Protein AF-A0A6J5GY71-F1 (afdb_monomer_lite)

Structure (mmCIF, N/CA/C/O backbone):
data_AF-A0A6J5GY71-F1
#
_entry.id   AF-A0A6J5GY71-F1
#
loop_
_atom_site.group_PDB
_atom_site.id
_atom_site.type_symbol
_atom_site.label_atom_id
_atom_site.label_alt_id
_atom_site.label_comp_id
_atom_site.label_asym_id
_atom_site.label_entity_id
_atom_site.label_seq_id
_atom_site.pdbx_PDB_ins_code
_atom_site.Cartn_x
_atom_site.Cartn_y
_atom_site.Cartn_z
_atom_site.occupancy
_atom_site.B_iso_or_equiv
_atom_site.auth_seq_id
_atom_site.auth_comp_id
_atom_site.auth_asym_id
_atom_site.auth_atom_id
_atom_site.pdbx_PDB_model_num
ATOM 1 N N . MET A 1 1 ? -43.682 -35.932 -24.276 1.00 38.94 1 MET A N 1
ATOM 2 C CA . MET A 1 1 ? -43.410 -35.243 -22.998 1.00 38.94 1 MET A CA 1
ATOM 3 C C . MET A 1 1 ? -42.084 -35.752 -22.462 1.00 38.94 1 MET A C 1
ATOM 5 O O . MET A 1 1 ? -42.043 -36.797 -21.830 1.00 38.94 1 MET A O 1
ATOM 9 N N . THR A 1 2 ? -40.994 -35.070 -22.792 1.00 37.25 2 THR A N 1
ATOM 10 C CA . THR A 1 2 ? -39.648 -35.351 -22.278 1.00 37.25 2 THR A CA 1
ATOM 11 C C . THR A 1 2 ? -39.287 -34.200 -21.349 1.00 37.25 2 THR A C 1
ATOM 13 O O . THR A 1 2 ? -39.112 -33.071 -21.799 1.00 37.25 2 THR A O 1
ATOM 16 N N . ASN A 1 3 ? -39.261 -34.472 -20.043 1.00 38.91 3 ASN A N 1
ATOM 17 C CA . ASN A 1 3 ? -38.859 -33.502 -19.029 1.00 38.91 3 ASN A CA 1
ATOM 18 C C . ASN A 1 3 ? -37.351 -33.250 -19.146 1.00 38.91 3 ASN A C 1
ATOM 20 O O . ASN A 1 3 ? -36.535 -34.107 -18.810 1.00 38.91 3 ASN A O 1
ATOM 24 N N . LEU A 1 4 ? -36.995 -32.064 -19.638 1.00 46.88 4 LEU A N 1
ATOM 25 C CA . LEU A 1 4 ? -35.653 -31.505 -19.541 1.00 46.88 4 LEU A CA 1
ATOM 26 C C . LEU A 1 4 ? -35.421 -31.100 -18.081 1.00 46.88 4 LEU A C 1
ATOM 28 O O . LEU A 1 4 ? -35.873 -30.045 -17.640 1.00 46.88 4 LEU A O 1
ATOM 32 N N . ASN A 1 5 ? -34.727 -31.950 -17.324 1.00 46.16 5 ASN A N 1
ATOM 33 C CA . ASN A 1 5 ? -34.183 -31.583 -16.021 1.00 46.16 5 ASN A CA 1
ATOM 34 C C . ASN A 1 5 ? -33.089 -30.530 -16.225 1.00 46.16 5 ASN A C 1
ATOM 36 O O . ASN A 1 5 ? -31.924 -30.846 -16.462 1.00 46.16 5 ASN A O 1
ATOM 40 N N . ASN A 1 6 ? -33.497 -29.267 -16.148 1.00 51.31 6 ASN A N 1
ATOM 41 C CA . ASN A 1 6 ? -32.623 -28.112 -16.056 1.00 51.31 6 ASN A CA 1
ATOM 42 C C . ASN A 1 6 ? -32.083 -28.028 -14.615 1.00 51.31 6 ASN A C 1
ATOM 44 O O . ASN A 1 6 ? -32.575 -27.253 -13.797 1.00 51.31 6 ASN A O 1
ATOM 48 N N . ASP A 1 7 ? -31.123 -28.892 -14.270 1.00 47.72 7 ASP A N 1
ATOM 49 C CA . ASP A 1 7 ? -30.328 -28.731 -13.048 1.00 47.72 7 ASP A CA 1
ATOM 50 C C . ASP A 1 7 ? -29.393 -27.541 -13.268 1.00 47.72 7 ASP A C 1
ATOM 52 O O . ASP A 1 7 ? -28.350 -27.655 -13.918 1.00 47.72 7 ASP A O 1
ATOM 56 N N . GLY A 1 8 ? -29.829 -26.380 -12.777 1.00 48.75 8 GLY A N 1
ATOM 57 C CA . GLY A 1 8 ? -29.087 -25.129 -12.761 1.00 48.75 8 GLY A CA 1
ATOM 58 C C . GLY A 1 8 ? -27.820 -25.242 -11.919 1.00 48.75 8 GLY A C 1
ATOM 59 O O . GLY A 1 8 ? -27.746 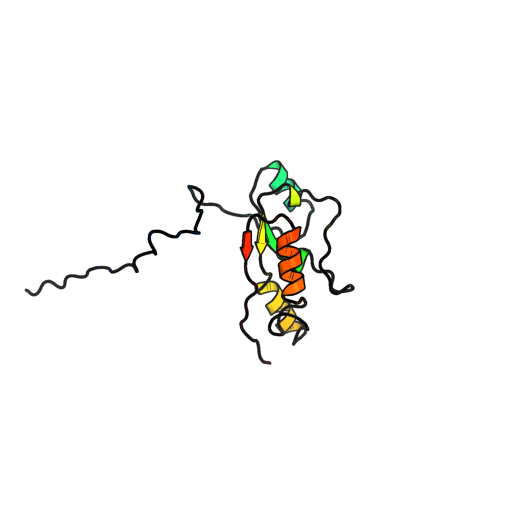-24.677 -10.826 1.00 48.75 8 GLY A O 1
ATOM 60 N N . ARG A 1 9 ? -26.815 -25.944 -12.455 1.00 46.78 9 ARG A N 1
ATOM 61 C CA . ARG A 1 9 ? -25.468 -26.092 -11.905 1.00 46.78 9 ARG A CA 1
ATOM 62 C C . ARG A 1 9 ? -24.810 -24.723 -11.786 1.00 46.78 9 ARG A C 1
ATOM 64 O O . ARG A 1 9 ? -24.004 -24.317 -12.619 1.00 46.78 9 ARG A O 1
ATOM 71 N N . ARG A 1 10 ? -25.116 -24.022 -10.696 1.00 54.69 10 ARG A N 1
ATOM 72 C CA . ARG A 1 10 ? -24.195 -23.045 -10.127 1.00 54.69 10 ARG A CA 1
ATOM 73 C C . ARG A 1 10 ? -22.897 -23.812 -9.844 1.00 54.69 10 ARG A C 1
ATOM 75 O O . ARG A 1 10 ? -22.981 -24.883 -9.232 1.00 54.69 10 ARG A O 1
ATOM 82 N N . PRO A 1 11 ? -21.727 -23.338 -10.301 1.00 55.97 11 PRO A N 1
ATOM 83 C CA . PRO A 1 11 ? -20.468 -23.986 -9.967 1.00 55.97 11 PRO A CA 1
ATOM 84 C C . PRO A 1 11 ? -20.415 -24.180 -8.447 1.00 55.97 11 PRO A C 1
ATOM 86 O O . PRO A 1 11 ? -20.654 -23.235 -7.693 1.00 55.97 11 PRO A O 1
ATOM 89 N N . ARG A 1 12 ? -20.209 -25.425 -7.991 1.00 61.94 12 ARG A N 1
ATOM 90 C CA . ARG A 1 12 ? -20.118 -25.730 -6.557 1.00 61.94 12 ARG A CA 1
ATOM 91 C C . ARG A 1 12 ? -18.975 -24.901 -5.990 1.00 61.94 12 ARG A C 1
ATOM 93 O O . ARG A 1 12 ? -17.825 -25.131 -6.354 1.00 61.94 12 ARG A O 1
ATOM 100 N N . MET A 1 13 ? -19.299 -23.954 -5.111 1.00 66.25 13 MET A N 1
ATOM 101 C CA . MET A 1 13 ? -18.280 -23.210 -4.381 1.00 66.25 13 MET A CA 1
ATOM 102 C C . MET A 1 13 ? -17.388 -24.202 -3.617 1.00 66.25 13 MET A C 1
ATOM 104 O O . MET A 1 13 ? -17.919 -25.185 -3.080 1.00 66.25 13 MET A O 1
ATOM 108 N N . PRO A 1 14 ? -16.061 -23.987 -3.582 1.00 70.31 14 PRO A N 1
ATOM 109 C CA . PRO A 1 14 ? -15.150 -24.849 -2.841 1.00 70.31 14 PRO A CA 1
ATOM 110 C C . PRO A 1 14 ? -15.617 -24.990 -1.388 1.00 70.31 14 PRO A C 1
ATOM 112 O O . PRO A 1 14 ? -15.888 -23.997 -0.717 1.00 70.31 14 PRO A O 1
ATOM 115 N N . ARG A 1 15 ? -15.746 -26.229 -0.911 1.00 72.25 15 ARG A N 1
ATOM 116 C CA . ARG A 1 15 ? -16.090 -26.542 0.482 1.00 72.25 15 ARG A CA 1
ATOM 117 C C . ARG A 1 15 ? -14.826 -26.970 1.226 1.00 72.25 15 ARG A C 1
ATOM 119 O O . ARG A 1 15 ? -13.947 -27.568 0.613 1.00 72.25 15 ARG A O 1
ATOM 126 N N . SER A 1 16 ? -14.768 -26.690 2.529 1.00 70.88 16 SER A N 1
ATOM 127 C CA . SER A 1 16 ? -13.670 -27.097 3.426 1.00 70.88 16 SER A CA 1
ATOM 128 C C . SER A 1 16 ? -12.320 -26.430 3.131 1.00 70.88 16 SER A C 1
ATOM 130 O O . SER A 1 16 ? -11.285 -27.088 3.085 1.00 70.88 16 SER A O 1
ATOM 132 N N . GLN A 1 17 ? -12.324 -25.116 2.912 1.00 75.25 17 GLN A N 1
ATOM 133 C CA . GLN A 1 17 ? -11.094 -24.344 2.739 1.00 75.25 17 GLN A CA 1
ATOM 134 C C . GLN A 1 17 ? -10.316 -24.291 4.064 1.00 75.25 17 GLN A C 1
ATOM 136 O O . GLN A 1 17 ? -10.798 -23.717 5.034 1.00 75.25 17 GLN A O 1
ATOM 141 N N . THR A 1 18 ? -9.109 -24.860 4.097 1.00 75.12 18 THR A N 1
ATOM 142 C CA . THR A 1 18 ? -8.251 -24.869 5.299 1.00 75.12 18 THR A CA 1
ATOM 143 C C . THR A 1 18 ? -7.774 -23.471 5.699 1.00 75.12 18 THR A C 1
ATOM 145 O O . THR A 1 18 ? -7.647 -23.189 6.882 1.00 75.12 18 THR A O 1
ATOM 148 N N . ASN A 1 19 ? -7.544 -22.595 4.714 1.00 71.12 19 ASN A N 1
ATOM 149 C CA . ASN A 1 19 ? -6.897 -21.292 4.917 1.00 71.12 19 ASN A CA 1
ATOM 150 C C . ASN A 1 19 ? -7.846 -20.099 4.718 1.00 71.12 19 ASN A C 1
ATOM 152 O O . ASN A 1 19 ? -7.406 -18.953 4.747 1.00 71.12 19 ASN A O 1
ATOM 156 N N . ALA A 1 20 ? -9.134 -20.343 4.460 1.00 68.44 20 ALA A N 1
ATOM 157 C CA . ALA A 1 20 ? -10.099 -19.263 4.295 1.00 68.44 20 ALA A CA 1
ATOM 158 C C . ALA A 1 20 ? -10.763 -18.957 5.637 1.00 68.44 20 ALA A C 1
ATOM 160 O O . ALA A 1 20 ? -11.818 -19.492 5.974 1.00 68.44 20 ALA A O 1
ATOM 161 N N . HIS A 1 21 ? -10.116 -18.090 6.407 1.00 70.12 21 HIS A N 1
ATOM 162 C CA . HIS A 1 21 ? -10.670 -17.548 7.641 1.00 70.12 21 HIS A CA 1
ATOM 163 C C . HIS A 1 21 ? -11.577 -16.368 7.292 1.00 70.12 21 HIS A C 1
ATOM 165 O O . HIS A 1 21 ? -11.160 -15.213 7.309 1.00 70.12 21 HIS A O 1
ATOM 171 N N . LEU A 1 22 ? -12.809 -16.669 6.886 1.00 68.50 22 LEU A N 1
ATOM 172 C CA . LEU A 1 22 ? -13.811 -15.643 6.625 1.00 68.50 22 LEU A CA 1
ATOM 173 C C . LEU A 1 22 ? -14.435 -15.230 7.958 1.00 68.50 22 LEU A C 1
ATOM 175 O O . LEU A 1 22 ? -14.987 -16.072 8.663 1.00 68.50 22 LEU A O 1
ATOM 179 N N . ALA A 1 23 ? -14.329 -13.948 8.301 1.00 70.69 23 ALA A N 1
ATOM 180 C CA . ALA A 1 23 ? -15.143 -13.382 9.366 1.00 70.69 23 ALA A CA 1
ATOM 181 C C . ALA A 1 23 ? -16.629 -13.483 8.984 1.00 70.69 23 ALA A C 1
ATOM 183 O O . ALA A 1 23 ? -16.977 -13.427 7.799 1.00 70.69 23 ALA A O 1
ATOM 184 N N . ASP A 1 24 ? -17.503 -13.620 9.979 1.00 73.06 24 ASP A N 1
ATOM 185 C CA . ASP A 1 24 ? -18.941 -13.622 9.739 1.00 73.06 24 ASP A CA 1
ATOM 186 C C . ASP A 1 24 ? -19.390 -12.238 9.241 1.00 73.06 24 ASP A C 1
ATOM 188 O O . ASP A 1 24 ? -19.179 -11.221 9.900 1.00 73.06 24 ASP A O 1
ATOM 192 N N . GLY A 1 25 ? -20.035 -12.201 8.073 1.00 81.31 25 GLY A N 1
ATOM 193 C CA . GLY A 1 25 ? -20.615 -10.984 7.498 1.00 81.31 25 GLY A CA 1
ATOM 194 C C . GLY A 1 25 ? -19.861 -10.403 6.297 1.00 81.31 25 GLY A C 1
ATOM 195 O O . GLY A 1 25 ? -18.850 -10.923 5.830 1.00 81.31 25 GLY A O 1
ATOM 196 N N . LEU A 1 26 ? -20.416 -9.324 5.741 1.00 82.00 26 LEU A N 1
ATOM 197 C CA . LEU A 1 26 ? -19.819 -8.575 4.635 1.00 82.00 26 LEU A CA 1
ATOM 198 C C . LEU A 1 26 ? -18.891 -7.496 5.197 1.00 82.00 26 LEU A C 1
ATOM 200 O O . LEU A 1 26 ? -19.350 -6.617 5.921 1.00 82.00 26 LEU A O 1
ATOM 204 N N . LEU A 1 27 ? -17.619 -7.518 4.798 1.00 87.12 27 LEU A N 1
ATOM 205 C CA . LEU A 1 27 ? -16.659 -6.465 5.122 1.00 87.12 27 LEU A CA 1
ATOM 206 C C . LEU A 1 27 ? -16.408 -5.577 3.903 1.00 87.12 27 LEU A C 1
ATOM 208 O O . LEU A 1 27 ? -15.939 -6.043 2.864 1.00 87.12 27 LEU A O 1
ATOM 212 N N . VAL A 1 28 ? -16.699 -4.286 4.050 1.00 90.00 28 VAL A N 1
ATOM 213 C CA . VAL A 1 28 ? -16.367 -3.248 3.069 1.00 90.00 28 VAL A CA 1
ATOM 214 C C . VAL A 1 28 ? -15.209 -2.429 3.620 1.00 90.00 28 VAL A C 1
ATOM 216 O O . VAL A 1 28 ? -15.241 -2.014 4.774 1.00 90.00 28 VAL A O 1
ATOM 219 N N . ARG A 1 29 ? -14.187 -2.200 2.791 1.00 92.44 29 ARG A N 1
ATOM 220 C CA . ARG A 1 29 ? -13.017 -1.393 3.148 1.00 92.44 29 ARG A CA 1
ATOM 221 C C . ARG A 1 29 ? -13.005 -0.082 2.379 1.00 92.44 29 ARG A C 1
ATOM 223 O O . ARG A 1 29 ? -13.178 -0.081 1.160 1.00 92.44 29 ARG A O 1
ATOM 230 N N . ALA A 1 30 ? -12.779 1.023 3.081 1.00 92.25 30 ALA A N 1
ATOM 231 C CA . ALA A 1 30 ? -12.667 2.345 2.480 1.00 92.25 30 ALA A CA 1
ATOM 232 C C . ALA A 1 30 ? -11.300 2.514 1.800 1.00 92.25 30 ALA A C 1
ATOM 234 O O . ALA A 1 30 ? -10.258 2.274 2.406 1.00 92.25 30 ALA A O 1
ATOM 235 N N . GLY A 1 31 ? -11.293 2.935 0.534 1.00 93.12 31 GLY A N 1
ATOM 236 C CA . GLY A 1 31 ? -10.053 3.204 -0.191 1.00 93.12 31 GLY A CA 1
ATOM 237 C C . GLY A 1 31 ? -9.370 4.473 0.320 1.00 93.12 31 GLY A C 1
ATOM 238 O O . GLY A 1 31 ? -9.920 5.565 0.182 1.00 93.12 31 GLY A O 1
ATOM 239 N N . ILE A 1 32 ? -8.158 4.342 0.859 1.00 92.88 32 ILE A N 1
ATOM 240 C CA . ILE A 1 32 ? -7.340 5.467 1.313 1.00 92.88 32 ILE A CA 1
ATOM 241 C C . ILE A 1 32 ? -6.175 5.652 0.324 1.00 92.88 32 ILE A C 1
ATOM 243 O O . ILE A 1 32 ? -5.285 4.804 0.237 1.00 92.88 32 ILE A O 1
ATOM 247 N N . PRO A 1 33 ? -6.147 6.760 -0.440 1.00 87.06 33 PRO A N 1
ATOM 248 C CA . PRO A 1 33 ? -5.169 6.962 -1.514 1.00 87.06 33 PRO A CA 1
ATOM 249 C C . PRO A 1 33 ? -3.769 7.350 -1.012 1.00 87.06 33 PRO A C 1
ATOM 251 O O . PRO A 1 33 ? -2.814 7.400 -1.789 1.00 87.06 33 PRO A O 1
ATOM 254 N N . HIS A 1 34 ? -3.642 7.670 0.275 1.00 86.50 34 HIS A N 1
ATOM 255 C CA . HIS A 1 34 ? -2.427 8.186 0.890 1.00 86.50 34 HIS A CA 1
ATOM 256 C C . HIS A 1 34 ? -2.134 7.449 2.194 1.00 86.50 34 HIS A C 1
ATOM 258 O O . HIS A 1 34 ? -3.032 6.954 2.861 1.00 86.50 34 HIS A O 1
ATOM 264 N N . ARG A 1 35 ? -0.868 7.444 2.606 1.00 84.88 35 ARG A N 1
ATOM 265 C CA . ARG A 1 35 ? -0.398 6.821 3.856 1.00 84.88 35 ARG A CA 1
ATOM 266 C C . ARG A 1 35 ? -0.810 7.556 5.150 1.00 84.88 35 ARG A C 1
ATOM 268 O O . ARG A 1 35 ? -0.169 7.364 6.178 1.00 84.88 35 ARG A O 1
ATOM 275 N N . GLY A 1 36 ? -1.804 8.447 5.087 1.00 87.25 36 GLY A N 1
ATOM 276 C CA . GLY A 1 36 ? -2.272 9.287 6.195 1.00 87.25 36 GLY A CA 1
ATOM 277 C C . GLY A 1 36 ? -3.180 10.439 5.739 1.00 87.25 36 GLY A C 1
ATOM 278 O O . GLY A 1 36 ? -3.596 10.506 4.579 1.00 87.25 36 GLY A O 1
ATOM 279 N N . GLY A 1 37 ? -3.451 11.379 6.648 1.00 89.19 37 GLY A N 1
ATOM 280 C CA . GLY A 1 37 ? -4.259 12.576 6.393 1.00 89.19 37 GLY A CA 1
ATOM 281 C C . GLY A 1 37 ? -5.738 12.404 6.748 1.00 89.19 37 GLY A C 1
ATOM 282 O O . GLY A 1 37 ? -6.124 11.429 7.381 1.00 89.19 37 GLY A O 1
ATOM 283 N N . LYS A 1 38 ? -6.585 13.355 6.327 1.00 91.75 38 LYS A N 1
ATOM 284 C CA . LYS A 1 38 ? -7.983 13.473 6.798 1.00 91.75 38 LYS A CA 1
ATOM 285 C C . LYS A 1 38 ? -8.834 12.214 6.608 1.00 91.75 38 LYS A C 1
ATOM 287 O O . LYS A 1 38 ? -9.683 11.942 7.442 1.00 91.75 38 LYS A O 1
ATOM 292 N N . LEU A 1 39 ? -8.626 11.469 5.520 1.00 91.44 39 LEU A N 1
ATOM 293 C CA . LEU A 1 39 ? -9.371 10.230 5.268 1.00 91.44 39 LEU A CA 1
ATOM 294 C C . LEU A 1 39 ? -8.942 9.098 6.203 1.00 91.44 39 LEU A C 1
ATOM 296 O O . LEU A 1 39 ? -9.802 8.375 6.685 1.00 91.44 39 LEU A O 1
ATOM 300 N N . ALA A 1 40 ? -7.640 8.970 6.474 1.00 92.25 40 ALA A N 1
ATOM 301 C CA . ALA A 1 40 ? -7.142 8.003 7.449 1.00 92.25 40 ALA A CA 1
ATOM 302 C C . ALA A 1 40 ? -7.621 8.358 8.857 1.00 92.25 40 ALA A C 1
ATOM 304 O O . ALA A 1 40 ? -8.159 7.498 9.542 1.00 92.25 40 ALA A O 1
ATOM 305 N N . PHE A 1 41 ? -7.540 9.639 9.222 1.00 93.12 41 PHE A N 1
ATOM 306 C CA . PHE A 1 41 ? -8.051 10.137 10.494 1.00 93.12 41 PHE A CA 1
ATOM 307 C C . PHE A 1 41 ? -9.552 9.860 10.669 1.00 93.12 41 PHE A C 1
ATOM 309 O O . PHE A 1 41 ? -9.970 9.349 11.697 1.00 93.12 41 PHE A O 1
ATOM 316 N N . HIS A 1 42 ? -10.374 10.147 9.655 1.00 94.38 42 HIS A N 1
ATOM 317 C CA . HIS A 1 42 ? -11.815 9.897 9.741 1.00 94.38 42 HIS A CA 1
ATOM 318 C C . HIS A 1 42 ? -12.148 8.401 9.786 1.00 94.38 42 HIS A C 1
ATOM 320 O O . HIS A 1 42 ? -13.028 7.996 10.534 1.00 94.38 42 HIS A O 1
ATOM 326 N N . ALA A 1 43 ? -11.435 7.570 9.019 1.00 94.06 43 ALA A N 1
ATOM 327 C CA . ALA A 1 43 ? -11.594 6.121 9.106 1.00 94.06 43 ALA A CA 1
ATOM 328 C C . ALA A 1 43 ? -11.234 5.597 10.503 1.00 94.06 43 ALA A C 1
ATOM 330 O O . ALA A 1 43 ? -11.901 4.693 10.992 1.00 94.06 43 ALA A O 1
ATOM 331 N N . PHE A 1 44 ? -10.223 6.183 11.146 1.00 93.81 44 PHE A N 1
ATOM 332 C CA . PHE A 1 44 ? -9.843 5.856 12.517 1.00 93.81 44 PHE A CA 1
ATOM 333 C C . PHE A 1 44 ? -10.924 6.253 13.522 1.00 93.81 44 PHE A C 1
ATOM 335 O O . PHE A 1 44 ? -11.356 5.411 14.302 1.00 93.81 44 PHE A O 1
ATOM 342 N N . ASP A 1 45 ? -11.413 7.490 13.448 1.00 95.44 45 ASP A N 1
ATOM 343 C CA . ASP A 1 45 ? -12.443 8.014 14.354 1.00 95.44 45 ASP A CA 1
ATOM 344 C C . ASP A 1 45 ? -13.757 7.211 14.278 1.00 95.44 45 ASP A C 1
ATOM 346 O O . ASP A 1 45 ? -14.383 6.917 15.294 1.00 95.44 45 ASP A O 1
ATOM 350 N N . GLU A 1 46 ? -14.138 6.777 13.074 1.00 94.88 46 GLU A N 1
ATOM 351 C CA . GLU A 1 46 ? -15.367 6.008 12.830 1.00 94.88 46 GLU A CA 1
ATOM 352 C C . GLU A 1 46 ? -15.173 4.479 12.906 1.00 94.88 46 GLU A C 1
ATOM 354 O O . GLU A 1 46 ? -16.135 3.719 12.771 1.00 94.88 46 GLU A O 1
ATOM 359 N N . GLY A 1 47 ? -13.939 3.996 13.087 1.00 92.06 47 GLY A N 1
ATOM 360 C CA . GLY A 1 47 ? -13.627 2.563 13.133 1.00 92.06 47 GLY A CA 1
ATOM 361 C C . GLY A 1 47 ? -13.831 1.819 11.804 1.00 92.06 47 GLY A C 1
ATOM 362 O O . GLY A 1 47 ? -14.170 0.634 11.798 1.00 92.06 47 GLY A O 1
ATOM 363 N N . TYR A 1 48 ? -13.647 2.488 10.664 1.00 94.19 48 TYR A N 1
ATOM 364 C CA . TYR A 1 48 ? -13.758 1.863 9.346 1.00 94.19 48 TYR A CA 1
ATOM 365 C C . TYR A 1 48 ? -12.507 1.064 8.978 1.00 94.19 48 TYR A C 1
ATOM 367 O O . TYR A 1 48 ? -11.385 1.565 9.021 1.00 94.19 48 TYR A O 1
ATOM 375 N N . ALA A 1 49 ? -12.714 -0.158 8.482 1.00 94.19 49 ALA A N 1
ATOM 376 C CA . ALA A 1 49 ? -11.650 -0.909 7.831 1.00 94.19 49 ALA A CA 1
ATOM 377 C C . ALA A 1 49 ? -11.222 -0.215 6.524 1.00 94.19 49 ALA A C 1
ATOM 379 O O . ALA A 1 49 ? -12.044 0.346 5.790 1.00 94.19 49 ALA A O 1
ATOM 380 N N . ALA A 1 50 ? -9.933 -0.283 6.199 1.00 95.56 50 ALA A N 1
ATOM 381 C CA . ALA A 1 50 ? -9.334 0.484 5.110 1.00 95.56 50 ALA A CA 1
ATOM 382 C C . ALA A 1 50 ? -8.664 -0.397 4.050 1.00 95.56 50 ALA A C 1
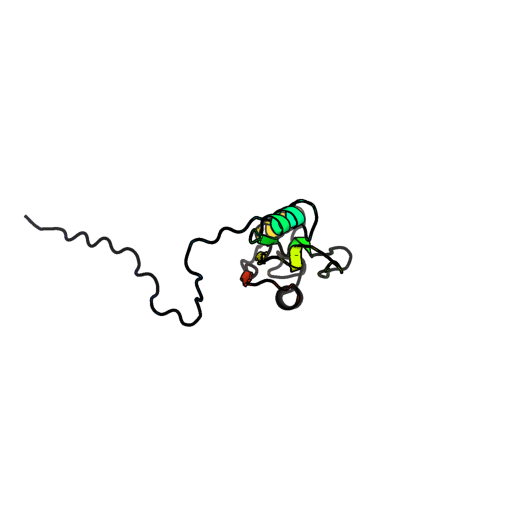ATOM 384 O O . ALA A 1 50 ? -8.285 -1.537 4.294 1.00 95.56 50 ALA A O 1
ATOM 385 N N . MET A 1 51 ? -8.495 0.134 2.843 1.00 95.94 51 MET A N 1
ATOM 386 C CA . MET A 1 51 ? -7.665 -0.452 1.793 1.00 95.94 51 MET A CA 1
ATOM 387 C C . MET A 1 51 ? -6.704 0.610 1.273 1.00 95.94 51 MET A C 1
ATOM 389 O O . MET A 1 51 ? -7.127 1.700 0.890 1.00 95.94 51 MET A O 1
ATOM 393 N N . VAL A 1 52 ? -5.415 0.289 1.252 1.00 95.31 52 VAL A N 1
ATOM 394 C CA . VAL A 1 52 ? -4.342 1.240 0.955 1.00 95.31 52 VAL A CA 1
ATOM 395 C C . VAL A 1 52 ? -3.486 0.687 -0.163 1.00 95.31 52 VAL A C 1
ATOM 397 O O . VAL A 1 52 ? -3.029 -0.448 -0.102 1.00 95.31 52 VAL A O 1
ATOM 400 N N . SER A 1 53 ? -3.241 1.495 -1.186 1.00 95.44 53 SER A N 1
ATOM 401 C CA . SER A 1 53 ? -2.393 1.092 -2.306 1.00 95.44 53 SER A CA 1
ATOM 402 C C . SER A 1 53 ? -0.917 1.078 -1.906 1.00 95.44 53 SER A C 1
ATOM 404 O O . SER A 1 53 ? -0.432 2.050 -1.328 1.00 95.44 53 SER A O 1
ATOM 406 N N . ALA A 1 54 ? -0.158 0.052 -2.298 1.00 96.31 54 ALA A N 1
ATOM 407 C CA . ALA A 1 54 ? 1.294 0.008 -2.101 1.00 96.31 54 ALA A CA 1
ATOM 408 C C . ALA A 1 54 ? 2.015 1.238 -2.682 1.00 96.31 54 ALA A C 1
ATOM 410 O O . ALA A 1 54 ? 2.982 1.739 -2.105 1.00 96.31 54 ALA A O 1
ATOM 411 N N . ASN A 1 55 ? 1.490 1.810 -3.773 1.00 95.31 55 ASN A N 1
ATOM 412 C CA . ASN A 1 55 ? 2.034 3.035 -4.356 1.00 95.31 55 ASN A CA 1
ATOM 413 C C . ASN A 1 55 ? 1.971 4.242 -3.399 1.00 95.31 55 ASN A C 1
ATOM 415 O O . ASN A 1 55 ? 2.780 5.156 -3.534 1.00 95.31 55 ASN A O 1
ATOM 419 N N . ALA A 1 56 ? 1.066 4.254 -2.413 1.00 94.50 56 ALA A N 1
ATOM 420 C CA . ALA A 1 56 ? 0.997 5.315 -1.404 1.00 94.50 56 ALA A CA 1
ATOM 421 C C . ALA A 1 56 ? 2.260 5.384 -0.526 1.00 94.50 56 ALA A C 1
ATOM 423 O O . ALA A 1 56 ? 2.568 6.439 0.033 1.00 94.50 56 ALA A O 1
ATOM 424 N N . PHE A 1 57 ? 3.001 4.277 -0.423 1.00 95.25 57 PHE A N 1
ATOM 425 C CA . PHE A 1 57 ? 4.245 4.179 0.337 1.00 95.25 57 PHE A CA 1
ATOM 426 C C . PHE A 1 57 ? 5.496 4.321 -0.534 1.00 95.25 57 PHE A C 1
ATOM 428 O O . PHE A 1 57 ? 6.592 4.475 0.006 1.00 95.25 57 PHE A O 1
ATOM 435 N N . TRP A 1 58 ? 5.373 4.266 -1.862 1.00 95.94 58 TRP A N 1
ATOM 436 C CA . TRP A 1 58 ? 6.523 4.274 -2.762 1.00 95.94 58 TRP A CA 1
ATOM 437 C C . TRP A 1 58 ? 7.168 5.659 -2.856 1.00 95.94 58 TRP A C 1
ATOM 439 O O . TRP A 1 58 ? 6.522 6.647 -3.206 1.00 95.94 58 TRP A O 1
ATOM 449 N N . ASN A 1 59 ? 8.473 5.732 -2.590 1.00 95.00 59 ASN A N 1
ATOM 450 C CA . ASN A 1 59 ? 9.277 6.923 -2.825 1.00 95.00 59 ASN A CA 1
ATOM 451 C C . ASN A 1 59 ? 10.086 6.756 -4.126 1.00 95.00 59 ASN A C 1
ATOM 453 O O . ASN A 1 59 ? 11.136 6.108 -4.109 1.00 95.00 59 ASN A O 1
ATOM 457 N N . PRO A 1 60 ? 9.669 7.376 -5.247 1.00 92.19 60 PRO A N 1
ATOM 458 C CA . PRO A 1 60 ? 10.344 7.199 -6.530 1.00 92.19 60 PRO A CA 1
ATOM 459 C C . PRO A 1 60 ? 11.741 7.828 -6.576 1.00 92.19 60 PRO A C 1
ATOM 461 O O . PRO A 1 60 ? 12.569 7.379 -7.361 1.00 92.19 60 PRO A O 1
ATOM 464 N N . ALA A 1 61 ? 12.035 8.836 -5.749 1.00 94.06 61 ALA A N 1
ATOM 465 C CA . ALA A 1 61 ? 13.365 9.448 -5.715 1.00 94.06 61 ALA A CA 1
ATOM 466 C C . ALA A 1 61 ? 14.400 8.523 -5.060 1.00 94.06 61 ALA A C 1
ATOM 468 O O . ALA A 1 61 ? 15.563 8.521 -5.446 1.00 94.06 61 ALA A O 1
ATOM 469 N N . ARG A 1 62 ? 13.962 7.727 -4.079 1.00 95.19 62 ARG A N 1
ATOM 470 C CA . ARG A 1 62 ? 14.815 6.789 -3.339 1.00 95.19 62 ARG A CA 1
ATOM 471 C C . ARG A 1 62 ? 14.679 5.337 -3.808 1.00 95.19 62 ARG A C 1
ATOM 473 O O . ARG A 1 62 ? 15.420 4.494 -3.326 1.00 95.19 62 ARG A O 1
ATOM 480 N N . GLN A 1 63 ? 13.739 5.055 -4.716 1.00 95.06 63 GLN A N 1
ATOM 481 C CA . GLN A 1 63 ? 13.415 3.707 -5.204 1.00 95.06 63 GLN A CA 1
ATOM 482 C C . GLN A 1 63 ? 13.183 2.706 -4.059 1.00 95.06 63 GLN A C 1
ATOM 484 O O . GLN A 1 63 ? 13.653 1.573 -4.094 1.00 95.06 63 GLN A O 1
ATOM 489 N N . GLN A 1 64 ? 12.465 3.145 -3.025 1.00 96.69 64 GLN A N 1
ATOM 490 C CA . GLN A 1 64 ? 12.163 2.345 -1.839 1.00 96.69 64 GLN A CA 1
ATOM 491 C C . GLN A 1 64 ? 10.780 2.700 -1.297 1.00 96.69 64 GLN A C 1
ATOM 493 O O . GLN A 1 64 ? 10.281 3.813 -1.504 1.00 96.69 64 GLN A O 1
ATOM 498 N N . PHE A 1 65 ? 10.192 1.786 -0.533 1.00 96.69 65 PHE A N 1
ATOM 499 C CA . PHE A 1 65 ? 9.045 2.118 0.299 1.00 96.69 65 PHE A CA 1
ATOM 500 C C . PHE A 1 65 ? 9.471 2.979 1.494 1.00 96.69 65 PHE A C 1
ATOM 502 O O . PHE A 1 65 ? 10.606 2.919 1.975 1.00 96.69 65 PHE A O 1
ATOM 509 N N . HIS A 1 66 ? 8.567 3.848 1.935 1.00 92.88 66 HIS A N 1
ATOM 510 C CA . HIS A 1 66 ? 8.779 4.732 3.070 1.00 92.88 66 HIS A CA 1
ATOM 511 C C . HIS A 1 66 ? 7.536 4.785 3.951 1.00 92.88 66 HIS A C 1
ATOM 513 O O . HIS A 1 66 ? 6.478 5.279 3.535 1.00 92.88 66 HIS A O 1
ATOM 519 N N . PHE A 1 67 ? 7.723 4.376 5.199 1.00 86.50 67 PHE A N 1
ATOM 520 C CA . PHE A 1 67 ? 6.728 4.460 6.254 1.00 86.50 67 PHE A CA 1
ATOM 521 C C . PHE A 1 67 ? 6.859 5.782 7.011 1.00 86.50 67 PHE A C 1
ATOM 523 O O . PHE A 1 67 ? 7.978 6.215 7.289 1.00 86.50 67 PHE A O 1
ATOM 530 N N . PRO A 1 68 ? 5.747 6.470 7.296 1.00 84.38 68 PRO A N 1
ATOM 531 C CA . PRO A 1 68 ? 5.774 7.565 8.251 1.00 84.38 68 PRO A CA 1
ATOM 532 C C . PRO A 1 68 ? 6.042 7.009 9.660 1.00 84.38 68 PRO A C 1
ATOM 534 O O . PRO A 1 68 ? 5.617 5.902 9.971 1.00 84.38 68 PRO A O 1
ATOM 537 N N . GLU A 1 69 ? 6.735 7.781 10.499 1.00 84.06 69 GLU A N 1
ATOM 538 C CA . GLU A 1 69 ? 7.001 7.412 11.900 1.00 84.06 69 GLU A CA 1
ATOM 539 C C . GLU A 1 69 ? 5.707 7.308 12.722 1.00 84.06 69 GLU A C 1
ATOM 541 O O . GLU A 1 69 ? 5.591 6.448 13.586 1.00 84.06 69 GLU A O 1
ATOM 546 N N . ALA A 1 70 ? 4.718 8.149 12.405 1.00 84.06 70 ALA A N 1
ATOM 547 C CA . ALA A 1 70 ? 3.384 8.117 12.988 1.00 84.06 70 ALA A CA 1
ATOM 548 C C . ALA A 1 70 ? 2.317 8.302 11.900 1.00 84.06 70 ALA A C 1
ATOM 550 O O . ALA A 1 70 ? 2.452 9.162 11.021 1.00 84.06 70 ALA A O 1
ATOM 551 N N . THR A 1 71 ? 1.255 7.498 11.953 1.00 85.75 71 THR A N 1
ATOM 552 C CA . THR A 1 71 ? 0.071 7.622 11.094 1.00 85.75 71 THR A CA 1
ATOM 553 C C . THR A 1 71 ? -1.120 6.918 11.734 1.00 85.75 71 THR A C 1
ATOM 555 O O . THR A 1 71 ? -0.959 5.833 12.271 1.00 85.75 71 THR A O 1
ATOM 558 N N . ASP A 1 72 ? -2.324 7.480 11.613 1.00 87.31 72 ASP A N 1
ATOM 559 C CA . ASP A 1 72 ? -3.553 6.814 12.083 1.00 87.31 72 ASP A CA 1
ATOM 560 C C . ASP A 1 72 ? -3.816 5.505 11.321 1.00 87.31 72 ASP A C 1
ATOM 562 O O . ASP A 1 72 ? -4.540 4.629 11.777 1.00 87.31 72 ASP A O 1
ATOM 566 N N . LEU A 1 73 ? -3.211 5.360 10.136 1.00 87.94 73 LEU A N 1
ATOM 567 C CA . LEU A 1 73 ? -3.390 4.196 9.281 1.00 87.94 73 LEU A CA 1
ATOM 568 C C . LEU A 1 73 ? -2.906 2.892 9.932 1.00 87.94 73 LEU A C 1
ATOM 570 O O . LEU A 1 73 ? -3.496 1.849 9.667 1.00 87.94 73 LEU A O 1
ATOM 574 N N . THR A 1 74 ? -1.854 2.934 10.758 1.00 88.69 74 THR A N 1
ATOM 575 C CA . THR A 1 74 ? -1.342 1.733 11.445 1.00 88.69 74 THR A CA 1
ATOM 576 C C . THR A 1 74 ? -2.290 1.228 12.525 1.00 88.69 74 THR A C 1
ATOM 578 O O . THR A 1 74 ? -2.184 0.074 12.923 1.00 88.69 74 THR A O 1
ATOM 581 N N . GLU A 1 75 ? -3.241 2.060 12.947 1.00 91.19 75 GLU A N 1
ATOM 582 C CA . GLU A 1 75 ? -4.232 1.729 13.971 1.00 91.19 75 GLU A CA 1
ATOM 583 C C . GLU A 1 75 ? -5.531 1.152 13.374 1.00 91.19 75 GLU A C 1
ATOM 585 O O . GLU A 1 75 ? -6.463 0.819 14.104 1.00 91.19 75 GLU A O 1
ATOM 590 N N . LEU A 1 76 ? -5.612 1.027 12.044 1.00 91.50 76 LEU A N 1
ATOM 591 C CA . LEU A 1 76 ? -6.768 0.488 11.323 1.00 91.50 76 LEU A CA 1
ATOM 592 C C . LEU A 1 76 ? -6.584 -0.994 10.963 1.00 91.50 76 LEU A C 1
ATOM 594 O O . LEU A 1 76 ? -5.487 -1.425 10.614 1.00 91.50 76 LEU A O 1
ATOM 598 N N . ASP A 1 77 ? -7.687 -1.753 10.878 1.00 93.06 77 ASP A N 1
ATOM 599 C CA . ASP A 1 77 ? -7.715 -2.969 10.045 1.00 93.06 77 ASP A CA 1
ATOM 600 C C . ASP A 1 77 ? -7.627 -2.541 8.581 1.00 93.06 77 ASP A C 1
ATOM 602 O O . ASP A 1 77 ? -8.634 -2.192 7.949 1.00 93.06 77 ASP A O 1
ATOM 606 N N . PHE A 1 78 ? -6.409 -2.547 8.040 1.00 94.69 78 PHE A N 1
ATOM 607 C CA . PHE A 1 78 ? -6.190 -2.213 6.646 1.00 94.69 78 PHE A CA 1
ATOM 608 C C . PHE A 1 78 ? -5.694 -3.390 5.801 1.00 94.69 78 PHE A C 1
ATOM 610 O O . PHE A 1 78 ? -4.928 -4.258 6.225 1.00 94.69 78 PHE A O 1
ATOM 617 N N . ALA A 1 79 ? -6.154 -3.375 4.553 1.00 95.38 79 ALA A N 1
ATOM 618 C CA . ALA A 1 79 ? -5.678 -4.198 3.457 1.00 95.38 79 ALA A CA 1
ATOM 619 C C . ALA A 1 79 ? -4.609 -3.457 2.659 1.00 95.38 79 ALA A C 1
ATOM 621 O O . ALA A 1 79 ? -4.810 -2.288 2.312 1.00 95.38 79 ALA A O 1
ATOM 622 N N . LEU A 1 80 ? -3.542 -4.145 2.262 1.00 96.38 80 LEU A N 1
ATOM 623 C CA . LEU A 1 80 ? -2.595 -3.615 1.285 1.00 96.38 80 LEU A CA 1
ATOM 624 C C . LEU A 1 80 ? -2.997 -4.043 -0.136 1.00 96.38 80 LEU A C 1
ATOM 626 O O . LEU A 1 80 ? -2.862 -5.204 -0.520 1.00 96.38 80 LEU A O 1
ATOM 630 N N . ASP A 1 81 ? -3.459 -3.088 -0.936 1.00 95.38 81 ASP A N 1
ATOM 631 C CA . ASP A 1 81 ? -3.656 -3.254 -2.376 1.00 95.38 81 ASP A CA 1
ATOM 632 C C . ASP A 1 81 ? -2.300 -3.260 -3.106 1.00 95.38 81 ASP A C 1
ATOM 634 O O . ASP A 1 81 ? -1.395 -2.481 -2.793 1.00 95.38 81 ASP A O 1
ATOM 638 N N . SER A 1 82 ? -2.164 -4.119 -4.117 1.00 94.94 82 SER A N 1
ATOM 639 C CA . SER A 1 82 ? -0.91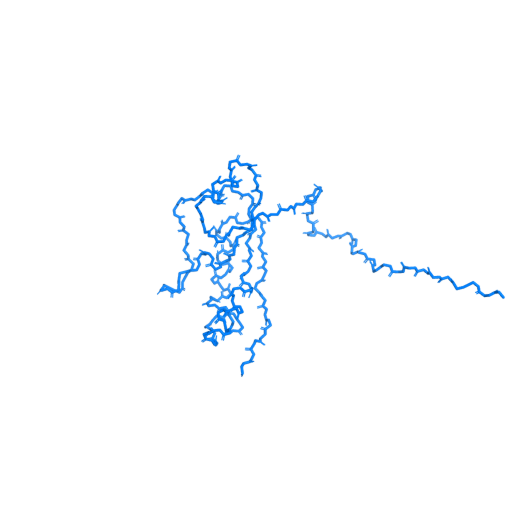9 -4.297 -4.872 1.00 94.94 82 SER A CA 1
ATOM 640 C C . SER A 1 82 ? -0.550 -3.092 -5.738 1.00 94.94 82 SER A C 1
ATOM 642 O O . SER A 1 82 ? 0.586 -3.001 -6.197 1.00 94.94 82 SER A O 1
ATOM 644 N N . ALA A 1 83 ? -1.483 -2.155 -5.939 1.00 95.00 83 ALA A N 1
ATOM 645 C CA . ALA A 1 83 ? -1.380 -1.002 -6.825 1.00 95.00 83 ALA A CA 1
ATOM 646 C C . ALA A 1 83 ? -1.410 -1.328 -8.327 1.00 95.00 83 ALA A C 1
ATOM 648 O O . ALA A 1 83 ? -0.931 -0.516 -9.122 1.00 95.00 83 ALA A O 1
ATOM 649 N N . GLY A 1 84 ? -1.985 -2.464 -8.743 1.00 93.44 84 GLY A N 1
ATOM 650 C CA . GLY A 1 84 ? -2.030 -2.880 -10.155 1.00 93.44 84 GLY A CA 1
ATOM 651 C C . GLY A 1 84 ? -2.593 -1.818 -11.107 1.00 93.44 84 GLY A C 1
ATOM 652 O O . GLY A 1 84 ? -1.975 -1.507 -12.127 1.00 93.44 84 GLY A O 1
ATOM 653 N N . PHE A 1 85 ? -3.694 -1.153 -10.738 1.00 91.75 85 PHE A N 1
ATOM 654 C CA . PHE A 1 85 ? -4.259 -0.056 -11.538 1.00 91.75 85 PHE A CA 1
ATOM 655 C C . PHE A 1 85 ? -3.264 1.103 -11.731 1.00 91.75 85 PHE A C 1
ATOM 657 O O . PHE A 1 85 ? -3.019 1.552 -12.855 1.00 91.75 85 PHE A O 1
ATOM 664 N N . THR A 1 86 ? -2.651 1.561 -10.637 1.00 92.62 86 THR A N 1
ATOM 665 C CA . THR A 1 86 ? -1.680 2.663 -10.649 1.00 92.62 86 THR A CA 1
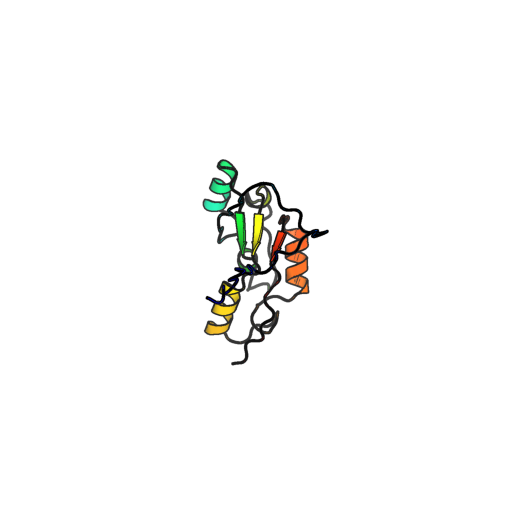ATOM 666 C C . THR A 1 86 ? -0.415 2.285 -11.418 1.00 92.62 86 THR A C 1
ATOM 668 O O . THR A 1 86 ? 0.081 3.081 -12.215 1.00 92.62 86 THR A O 1
ATOM 671 N N . ALA A 1 87 ? 0.085 1.062 -11.234 1.00 93.25 87 ALA A N 1
ATOM 672 C CA . ALA A 1 87 ? 1.250 0.542 -11.939 1.00 93.25 87 ALA A CA 1
ATOM 673 C C . ALA A 1 87 ? 1.001 0.480 -13.454 1.00 93.25 87 ALA A C 1
ATOM 675 O O . ALA A 1 87 ? 1.819 0.961 -14.237 1.00 93.25 87 ALA A O 1
ATOM 676 N N . MET A 1 88 ? -0.181 0.025 -13.880 1.00 92.94 88 MET A N 1
ATOM 677 C CA . MET A 1 88 ? -0.575 0.047 -15.289 1.00 92.94 88 MET A CA 1
ATOM 678 C C . MET A 1 88 ? -0.665 1.464 -15.861 1.00 92.94 88 MET A C 1
ATOM 680 O O . MET A 1 88 ? -0.241 1.702 -16.995 1.00 92.94 88 MET A O 1
ATOM 684 N N . GLN A 1 89 ? -1.188 2.429 -15.101 1.00 92.88 89 GLN A N 1
ATOM 685 C CA . GLN A 1 89 ? -1.221 3.828 -15.531 1.00 92.88 89 GLN A CA 1
ATOM 686 C C . GLN A 1 89 ? 0.195 4.416 -15.670 1.00 92.88 89 GLN A C 1
ATOM 688 O O . GLN A 1 89 ? 0.490 5.113 -16.649 1.00 92.88 89 GLN A O 1
ATOM 693 N N . LEU A 1 90 ? 1.099 4.092 -14.741 1.00 90.56 90 LEU A N 1
ATOM 694 C CA . LEU A 1 90 ? 2.513 4.462 -14.824 1.00 90.56 90 LEU A CA 1
ATOM 695 C C . LEU A 1 90 ? 3.198 3.809 -16.028 1.00 90.56 90 LEU A C 1
ATOM 697 O O . LEU A 1 90 ? 3.885 4.500 -16.772 1.00 90.56 90 LEU A O 1
ATOM 701 N N . TRP A 1 91 ? 2.962 2.527 -16.294 1.00 92.44 91 TRP A N 1
ATOM 702 C CA . TRP A 1 91 ? 3.519 1.841 -17.461 1.00 92.44 91 TRP A CA 1
ATOM 703 C C . TRP A 1 91 ? 3.022 2.429 -18.790 1.00 92.44 91 TRP A C 1
ATOM 705 O O . TRP A 1 91 ? 3.808 2.661 -19.716 1.00 92.44 91 TRP A O 1
ATOM 715 N N . LYS A 1 92 ? 1.725 2.753 -18.891 1.00 92.56 92 LYS A N 1
ATOM 716 C CA . LYS A 1 92 ? 1.165 3.410 -20.085 1.00 92.56 92 LYS A CA 1
ATOM 717 C C . LYS A 1 92 ? 1.879 4.733 -20.362 1.00 92.56 92 LYS A C 1
ATOM 719 O O . LYS A 1 92 ? 2.307 4.968 -21.491 1.00 92.56 92 LYS A O 1
ATOM 724 N N . THR A 1 93 ? 2.072 5.545 -19.323 1.00 94.12 93 THR A N 1
ATOM 725 C CA . THR A 1 93 ? 2.640 6.899 -19.431 1.00 94.12 93 THR A CA 1
ATOM 726 C C . THR A 1 93 ? 4.168 6.934 -19.534 1.00 94.12 93 THR A C 1
ATOM 728 O O . THR A 1 93 ? 4.702 7.747 -20.279 1.00 94.12 93 THR A O 1
ATOM 731 N N . ARG A 1 94 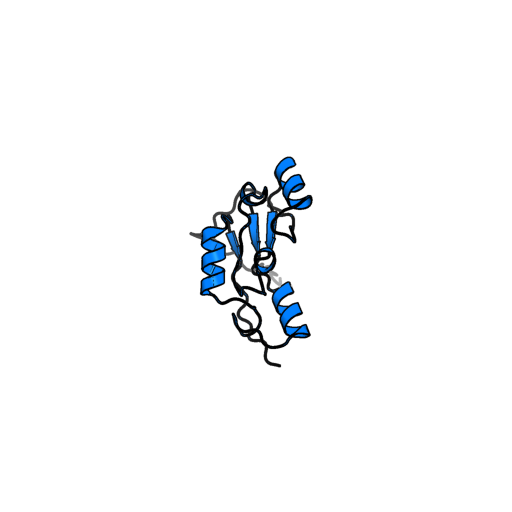? 4.883 6.057 -18.821 1.00 91.50 94 ARG A N 1
ATOM 732 C CA . ARG A 1 94 ? 6.354 6.080 -18.678 1.00 91.50 94 ARG A CA 1
ATOM 733 C C . ARG A 1 94 ? 7.062 4.902 -19.344 1.00 91.50 94 ARG A C 1
ATOM 735 O O . ARG A 1 94 ? 8.282 4.902 -19.444 1.00 91.50 94 ARG A O 1
ATOM 742 N N . GLY A 1 95 ? 6.318 3.910 -19.823 1.00 91.94 95 GLY A N 1
ATOM 743 C CA . GLY A 1 95 ? 6.880 2.696 -20.407 1.00 91.94 95 GLY A CA 1
ATOM 744 C C . GLY A 1 95 ? 7.318 1.674 -19.371 1.00 91.94 95 GLY A C 1
ATOM 745 O O . GLY A 1 95 ? 6.796 1.626 -18.259 1.00 91.94 95 GLY A O 1
ATOM 746 N N . LYS A 1 96 ? 8.255 0.818 -19.777 1.00 93.69 96 LYS A N 1
ATOM 747 C CA . LYS A 1 96 ? 8.748 -0.285 -18.955 1.00 93.69 96 LYS A CA 1
ATOM 748 C C . LYS A 1 96 ? 9.329 0.242 -17.639 1.00 93.69 96 LYS A C 1
ATOM 750 O O . LYS A 1 96 ? 10.166 1.140 -17.645 1.00 93.69 96 LYS A O 1
ATOM 755 N N . GLN A 1 97 ? 8.873 -0.323 -16.529 1.00 92.75 97 GLN A N 1
ATOM 756 C CA . GLN A 1 97 ? 9.395 -0.070 -15.190 1.00 92.75 97 GLN A CA 1
ATOM 757 C C . GLN A 1 97 ? 10.504 -1.076 -14.840 1.00 92.75 97 GLN A C 1
ATOM 759 O O . GLN A 1 97 ? 10.660 -2.101 -15.506 1.00 92.75 97 GLN A O 1
ATOM 764 N N . ALA A 1 98 ? 11.289 -0.780 -13.804 1.00 92.38 98 ALA A N 1
ATOM 765 C CA . ALA A 1 98 ? 12.420 -1.615 -13.392 1.00 92.38 98 ALA A CA 1
ATOM 766 C C . ALA A 1 98 ? 12.014 -2.866 -12.588 1.00 92.38 98 ALA A C 1
ATOM 768 O O . ALA A 1 98 ? 12.805 -3.798 -12.468 1.00 92.38 98 ALA A O 1
ATOM 769 N N . GLY A 1 99 ? 10.808 -2.871 -12.023 1.00 93.88 99 GLY A N 1
ATOM 770 C CA . GLY A 1 99 ? 10.354 -3.875 -11.076 1.00 93.88 99 GLY A CA 1
ATOM 771 C C . GLY A 1 99 ? 9.535 -5.003 -11.699 1.00 93.88 99 GLY A C 1
ATOM 772 O O . GLY A 1 99 ? 9.772 -5.447 -12.826 1.00 93.88 99 GLY A O 1
ATOM 773 N N . ILE A 1 100 ? 8.561 -5.486 -10.928 1.00 94.75 100 ILE A N 1
ATOM 774 C CA . ILE A 1 100 ? 7.751 -6.669 -11.252 1.00 94.75 100 ILE A CA 1
ATOM 775 C C . ILE A 1 100 ? 7.144 -6.554 -12.657 1.00 94.75 100 ILE A C 1
ATOM 777 O O . ILE A 1 100 ? 6.525 -5.542 -13.000 1.00 94.75 100 ILE A O 1
ATOM 781 N N . ALA A 1 101 ? 7.353 -7.599 -13.468 1.00 91.75 101 ALA A N 1
ATOM 782 C CA . ALA A 1 101 ? 6.849 -7.755 -14.838 1.00 91.75 101 ALA A CA 1
ATOM 783 C C . ALA A 1 101 ? 7.154 -6.580 -15.798 1.00 91.75 101 ALA A C 1
ATOM 785 O O . ALA A 1 101 ? 6.562 -6.478 -16.871 1.00 91.75 101 ALA A O 1
ATOM 786 N N . GLY A 1 102 ? 8.072 -5.676 -15.434 1.00 92.12 102 GLY A N 1
ATOM 787 C CA . GLY A 1 102 ? 8.292 -4.428 -16.163 1.00 92.12 102 GLY A CA 1
ATOM 788 C C . GLY A 1 102 ? 7.137 -3.422 -16.065 1.00 92.12 102 GLY A C 1
ATOM 789 O O . GLY A 1 102 ? 7.107 -2.475 -16.852 1.00 92.12 102 GLY A O 1
ATOM 790 N N . VAL A 1 103 ? 6.199 -3.610 -15.131 1.00 93.81 103 VAL A N 1
ATOM 791 C CA . VAL A 1 103 ? 5.000 -2.773 -14.923 1.00 93.81 103 VAL A CA 1
ATOM 792 C C . VAL A 1 103 ? 5.070 -2.012 -13.604 1.00 93.81 103 VAL A C 1
ATOM 794 O O . VAL A 1 103 ? 4.701 -0.841 -13.553 1.00 93.81 103 VAL A O 1
ATOM 797 N N . TYR A 1 104 ? 5.574 -2.645 -12.547 1.00 95.31 104 TYR A N 1
ATOM 798 C CA . TYR A 1 104 ? 5.708 -2.021 -11.234 1.00 95.31 104 TYR A CA 1
ATOM 799 C C . TYR A 1 104 ? 7.082 -1.365 -11.074 1.00 95.31 104 TYR A C 1
ATOM 801 O O . TYR A 1 104 ? 8.071 -1.872 -11.609 1.00 95.31 104 TYR A O 1
ATOM 809 N N . PRO A 1 105 ? 7.192 -0.256 -10.325 1.00 95.06 105 PRO A N 1
ATOM 810 C CA . PRO A 1 105 ? 8.479 0.392 -10.096 1.00 95.06 105 PRO A CA 1
ATOM 811 C C . PRO A 1 105 ? 9.323 -0.282 -8.999 1.00 95.06 105 PRO A C 1
ATOM 813 O O . PRO A 1 105 ? 10.498 0.042 -8.886 1.00 95.06 105 PRO A O 1
ATOM 816 N N . TRP A 1 106 ? 8.763 -1.223 -8.232 1.00 96.38 106 TRP A N 1
ATOM 817 C CA . TRP A 1 106 ? 9.442 -1.965 -7.159 1.00 96.38 106 TRP A CA 1
ATOM 818 C C . TRP A 1 106 ? 9.610 -3.452 -7.485 1.00 96.38 106 TRP A C 1
ATOM 820 O O . TRP A 1 106 ? 8.861 -4.016 -8.290 1.00 96.38 106 TRP A O 1
ATOM 830 N N . SER A 1 107 ? 10.581 -4.101 -6.842 1.00 95.81 107 SER A N 1
ATOM 831 C CA . SER A 1 107 ? 10.797 -5.550 -6.937 1.00 95.81 107 SER A CA 1
ATOM 832 C C . SER A 1 107 ? 9.814 -6.348 -6.066 1.00 95.81 107 SER A C 1
ATOM 834 O O . SER A 1 107 ? 9.119 -5.797 -5.210 1.00 95.81 107 SER A O 1
ATOM 836 N N . TYR A 1 108 ? 9.773 -7.670 -6.265 1.00 95.50 108 TYR A N 1
ATOM 837 C CA . TYR A 1 108 ? 9.019 -8.571 -5.385 1.00 95.50 108 TYR A CA 1
ATOM 838 C C . TYR A 1 108 ? 9.524 -8.538 -3.946 1.00 95.50 108 TYR A C 1
ATOM 840 O O . TYR A 1 108 ? 8.716 -8.515 -3.028 1.00 95.50 108 TYR A O 1
ATOM 848 N N . GLU A 1 109 ? 10.842 -8.503 -3.758 1.00 96.56 109 GLU A N 1
ATOM 849 C CA . GLU A 1 109 ? 11.467 -8.427 -2.437 1.00 96.56 109 GLU A CA 1
ATOM 850 C C . GLU A 1 109 ? 11.002 -7.179 -1.684 1.00 96.56 109 GLU A C 1
ATOM 852 O O . GLU A 1 109 ? 10.475 -7.295 -0.583 1.00 96.56 109 GLU A O 1
ATOM 857 N N . GLN A 1 110 ? 11.073 -6.009 -2.325 1.00 97.38 110 GLN A N 1
ATOM 858 C CA . GLN A 1 110 ? 10.613 -4.751 -1.733 1.00 97.38 110 GLN A CA 1
ATOM 859 C C . GLN A 1 110 ? 9.118 -4.789 -1.396 1.00 97.38 110 GLN A C 1
ATOM 861 O O . GLN A 1 110 ? 8.695 -4.253 -0.374 1.00 97.38 110 GLN A O 1
ATOM 866 N N . TYR A 1 111 ? 8.298 -5.400 -2.259 1.00 97.19 111 TYR A N 1
ATOM 867 C CA . TYR A 1 111 ? 6.861 -5.519 -2.016 1.00 97.19 111 TYR A CA 1
ATOM 868 C C . TYR A 1 111 ? 6.549 -6.451 -0.839 1.00 97.19 111 TYR A C 1
ATOM 870 O O . TYR A 1 111 ? 5.712 -6.123 -0.002 1.00 97.19 111 TYR A O 1
ATOM 878 N N . VAL A 1 112 ? 7.216 -7.603 -0.759 1.00 96.06 112 VAL A N 1
ATOM 879 C CA . VAL A 1 112 ? 7.032 -8.562 0.339 1.00 96.06 112 VAL A CA 1
ATOM 880 C C . VAL A 1 112 ? 7.544 -7.976 1.653 1.00 96.06 112 VAL A C 1
ATOM 882 O O . VAL A 1 112 ? 6.890 -8.142 2.680 1.00 96.06 112 VAL A O 1
ATOM 885 N N . GLU A 1 113 ? 8.656 -7.242 1.626 1.00 96.69 113 GLU A N 1
ATOM 886 C CA . GLU A 1 113 ? 9.153 -6.486 2.777 1.00 96.69 113 GLU A CA 1
ATOM 887 C C . GLU A 1 113 ? 8.111 -5.460 3.251 1.00 96.69 113 GLU A C 1
ATOM 889 O O . GLU A 1 113 ? 7.737 -5.467 4.422 1.00 96.69 113 GLU A O 1
ATOM 894 N N . LEU A 1 114 ? 7.555 -4.647 2.342 1.00 95.56 114 LEU A N 1
ATOM 895 C CA . LEU A 1 114 ? 6.456 -3.725 2.653 1.00 95.56 114 LEU A CA 1
ATOM 896 C C . LEU A 1 114 ? 5.273 -4.462 3.295 1.00 95.56 114 LEU A C 1
ATOM 898 O O . LEU A 1 114 ? 4.820 -4.066 4.367 1.00 95.56 114 LEU A O 1
ATOM 902 N N . ALA A 1 115 ? 4.781 -5.524 2.655 1.00 95.62 115 ALA A N 1
ATOM 903 C CA . ALA A 1 115 ? 3.633 -6.291 3.132 1.00 95.62 115 ALA A CA 1
ATOM 904 C C . ALA A 1 115 ? 3.874 -6.883 4.530 1.00 95.62 115 ALA A C 1
ATOM 906 O O . ALA A 1 115 ? 2.960 -6.904 5.350 1.00 95.62 115 ALA A O 1
ATOM 907 N N . SER A 1 116 ? 5.110 -7.293 4.820 1.00 94.31 116 SER A N 1
ATOM 908 C CA . SER A 1 116 ? 5.496 -7.889 6.103 1.00 94.31 116 SER A CA 1
ATOM 909 C C . SER A 1 116 ? 5.651 -6.861 7.226 1.00 94.31 116 SER A C 1
ATOM 911 O O . SER A 1 116 ? 5.440 -7.195 8.388 1.00 94.31 116 SER A O 1
ATOM 913 N N . LEU A 1 117 ? 6.038 -5.624 6.900 1.00 92.38 117 LEU A N 1
ATOM 914 C CA . LEU A 1 117 ? 6.364 -4.593 7.891 1.00 92.38 117 LEU A CA 1
ATOM 915 C C . LEU A 1 117 ? 5.246 -3.569 8.110 1.00 92.38 117 LEU A C 1
ATOM 917 O O . LEU A 1 117 ? 5.235 -2.892 9.132 1.00 92.38 117 LEU A O 1
ATOM 921 N N . CYS A 1 118 ? 4.313 -3.430 7.166 1.00 91.19 118 CYS A N 1
ATOM 922 C CA . CYS A 1 118 ? 3.314 -2.361 7.210 1.00 91.19 118 CYS A CA 1
ATOM 923 C C . CYS A 1 118 ? 2.186 -2.571 8.229 1.00 91.19 118 CYS A C 1
ATOM 925 O O . CYS A 1 118 ? 1.461 -1.621 8.508 1.00 91.19 118 CYS A O 1
ATOM 927 N N . GLY A 1 119 ? 2.021 -3.786 8.760 1.00 91.12 119 GLY A N 1
ATOM 928 C CA . GLY A 1 119 ? 0.928 -4.118 9.680 1.00 91.12 119 GLY A CA 1
ATOM 929 C C . GLY A 1 119 ? -0.416 -4.406 8.999 1.00 91.12 119 GLY A C 1
ATOM 930 O O . GLY A 1 119 ? -1.437 -4.453 9.676 1.00 91.12 119 GLY A O 1
ATOM 931 N N . ALA A 1 120 ? -0.441 -4.610 7.676 1.00 93.56 120 ALA A N 1
ATOM 932 C CA . ALA A 1 120 ? -1.669 -4.973 6.970 1.00 93.56 120 ALA A CA 1
ATOM 933 C C . ALA A 1 120 ? -2.204 -6.331 7.446 1.00 93.56 120 ALA A C 1
ATOM 935 O O . ALA A 1 120 ? -1.455 -7.299 7.578 1.00 93.56 120 ALA A O 1
ATOM 936 N N . SER A 1 121 ? -3.523 -6.430 7.610 1.00 92.31 121 SER A N 1
ATOM 937 C CA . SER A 1 121 ? -4.183 -7.688 7.994 1.00 92.31 121 SER A CA 1
ATOM 938 C C . SER A 1 121 ? -4.241 -8.696 6.839 1.00 92.31 121 SER A C 1
ATOM 940 O O . SER A 1 121 ? -4.338 -9.902 7.049 1.00 92.31 121 SER A O 1
ATOM 942 N N . TRP A 1 122 ? -4.174 -8.205 5.601 1.00 90.88 122 TRP A N 1
ATOM 943 C CA . TRP A 1 122 ? -4.033 -8.991 4.376 1.00 90.88 122 TRP A CA 1
ATOM 944 C C . TRP A 1 122 ? -3.478 -8.103 3.260 1.00 90.88 122 TRP A C 1
ATOM 946 O O . TRP A 1 122 ? -3.598 -6.876 3.299 1.00 90.88 122 TRP A O 1
ATOM 956 N N . PHE A 1 123 ? -2.878 -8.722 2.249 1.00 94.69 123 PHE A N 1
ATOM 957 C CA . PHE A 1 123 ? -2.314 -8.025 1.100 1.00 94.69 123 PHE A CA 1
ATOM 958 C C . PHE A 1 123 ? -2.637 -8.770 -0.194 1.00 94.69 123 PHE A C 1
ATOM 960 O O . PHE A 1 123 ? -2.727 -9.999 -0.218 1.00 94.69 123 PHE A O 1
ATOM 967 N N . ALA A 1 124 ? -2.827 -8.021 -1.276 1.00 94.44 124 ALA A N 1
ATOM 968 C CA . ALA A 1 124 ? -3.052 -8.579 -2.602 1.00 94.44 124 ALA A CA 1
ATOM 969 C C . ALA A 1 124 ? -1.717 -8.790 -3.322 1.00 94.44 124 ALA A C 1
ATOM 971 O O . ALA A 1 124 ? -0.888 -7.888 -3.378 1.00 94.44 124 ALA A O 1
ATOM 972 N N . GLN A 1 125 ? -1.506 -9.956 -3.927 1.00 94.06 125 GLN A N 1
ATOM 973 C CA . GLN A 1 125 ? -0.312 -10.178 -4.740 1.00 94.06 125 GLN A CA 1
ATOM 974 C C . GLN A 1 125 ? -0.268 -9.180 -5.920 1.00 94.06 125 GLN A C 1
ATOM 976 O O . GLN A 1 125 ? -1.304 -8.932 -6.537 1.00 94.06 125 GLN A O 1
ATOM 981 N N . PRO A 1 126 ? 0.908 -8.625 -6.275 1.00 93.88 126 PRO A N 1
ATOM 982 C CA . PRO A 1 126 ? 1.092 -7.926 -7.540 1.00 93.88 126 PRO A CA 1
ATOM 983 C C . PRO A 1 126 ? 0.771 -8.831 -8.727 1.00 93.88 126 PRO A C 1
ATOM 985 O O . PRO A 1 126 ? 1.172 -10.004 -8.749 1.00 93.88 126 PRO A O 1
ATOM 988 N N . ASP A 1 127 ? 0.082 -8.261 -9.712 1.00 86.25 127 ASP A N 1
ATOM 989 C CA . ASP A 1 127 ? -0.264 -8.951 -10.946 1.00 86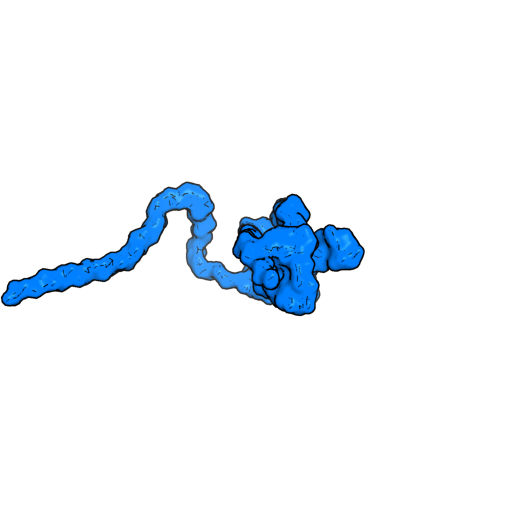.25 127 ASP A CA 1
ATOM 990 C C . ASP A 1 127 ? 1.010 -9.225 -11.756 1.00 86.25 127 ASP A C 1
ATOM 992 O O . ASP A 1 127 ? 1.906 -8.385 -11.869 1.00 86.25 127 ASP A O 1
ATOM 996 N N . THR A 1 128 ? 1.107 -10.425 -12.322 1.00 78.19 128 THR A N 1
ATOM 997 C CA . THR A 1 128 ? 2.276 -10.864 -13.104 1.00 78.19 128 THR A CA 1
ATOM 998 C C . THR A 1 128 ? 2.074 -10.760 -14.606 1.00 78.19 128 THR A C 1
ATOM 1000 O O . THR A 1 128 ? 2.918 -11.242 -15.363 1.00 78.19 128 THR A O 1
ATOM 1003 N N . ASP A 1 129 ? 0.967 -10.170 -15.054 1.00 67.44 129 ASP A N 1
ATOM 1004 C CA . ASP A 1 129 ? 0.659 -10.089 -16.475 1.00 67.44 129 ASP A CA 1
ATOM 1005 C C . ASP A 1 129 ? 1.708 -9.222 -17.178 1.00 67.44 129 ASP A C 1
ATOM 1007 O O . ASP A 1 129 ? 1.808 -8.006 -16.990 1.00 67.44 129 ASP A O 1
ATOM 1011 N N . VAL A 1 130 ? 2.554 -9.883 -17.970 1.00 62.44 130 VAL A N 1
ATOM 1012 C CA . VAL A 1 130 ? 3.664 -9.235 -18.661 1.00 62.44 130 VAL A CA 1
ATOM 1013 C C . VAL A 1 130 ? 3.097 -8.312 -19.729 1.00 62.44 130 VAL A C 1
ATOM 1015 O O . VAL A 1 130 ? 2.503 -8.758 -20.709 1.00 62.44 130 VAL A O 1
ATOM 1018 N N . CYS A 1 131 ? 3.319 -7.011 -19.562 1.00 66.69 131 CYS A N 1
ATOM 1019 C CA . CYS A 1 131 ? 2.920 -6.018 -20.548 1.00 66.69 131 CYS A CA 1
ATOM 1020 C C . CYS A 1 131 ? 4.072 -5.756 -21.526 1.00 66.69 131 CYS A C 1
ATOM 1022 O O . CYS A 1 131 ? 5.059 -5.094 -21.192 1.00 66.69 131 CYS A O 1
ATOM 1024 N N . THR A 1 132 ? 3.944 -6.258 -22.753 1.00 63.84 132 THR A N 1
ATOM 1025 C CA . THR A 1 132 ? 4.855 -5.944 -23.861 1.00 63.84 132 THR A CA 1
ATOM 1026 C C . THR A 1 132 ? 4.360 -4.699 -24.599 1.00 63.84 132 THR A C 1
ATOM 1028 O O . THR A 1 132 ? 3.197 -4.653 -24.999 1.00 63.84 132 THR A O 1
ATOM 1031 N N . LYS A 1 133 ? 5.225 -3.688 -24.751 1.00 59.81 133 LYS A N 1
ATOM 1032 C CA . LYS A 1 133 ? 5.012 -2.597 -25.716 1.00 59.81 133 LYS A CA 1
ATOM 1033 C C . LYS A 1 133 ? 5.507 -3.019 -27.090 1.00 59.81 133 LYS A C 1
ATOM 1035 O O . LYS A 1 133 ? 6.526 -3.745 -27.120 1.00 59.81 133 LYS A O 1
#

pLDDT: mean 85.44, std 14.76, range [37.25, 97.38]

Radius of gyration: 19.49 Å; chains: 1; bounding box: 58×49×40 Å

Sequence (133 aa):
MTNLNNDGRRPRMPRSQTNAHLADGLLVRAGIPHRGGKLAFHAFDEGYAAMVSANAFWNPARQQFHFPEATDLTELDFALDSAGFTAMQLWKTRGKQAGIAGVYPWSYEQYVELASLCGASWFAQPDTDVCTK

Secondary structure (DSSP, 8-state):
------------PPP--SS--PPSS----EEE-SSSSHHHHHHHHTT--EEEEGGGGEETTTTEE---SS-GGGGS-EEEE--HHHHHHHHHHH-S-SSGGGTSSS-HHHHHHHHHHS--SEEPPPP------

Foldseek 3Di:
DDDDPPPVCPPPDDPDDPPPPDDPDDADADEDAALADDVLVVCLVVQGEHEYEQVNQADLVVLAGHHDPDHSNLVHQYEYEPCQVVLQVCCVVPNFEPEALSRHVHHPVRVVVCVVPSNHPYYDDHDRPRDDD

Organism: NCBI:txid1723730